Protein AF-A0A9E0E8T0-F1 (afdb_monomer_lite)

Sequence (124 aa):
MNHMIRPLFLSHGAPTLPFEDVAARDFLKGLPAALPRPRAILVVSAHWETRVPAVNAVERNRTIHDFAGFPEALYQLTYPAPGDPQIADRIVDLLAEAGLPSATDTARGLDHGAWVTLMLAWPG

Radius of gyration: 15.24 Å; chains: 1; bounding box: 34×33×39 Å

Foldseek 3Di:
DPPDDDDDDAFLDPLCLVVDPDPSLVVLLCVPVVDPDDPDDDDDFPPDDDPFAEFEQEQWAWEDAPDDDDDPVSVVDTQGDGDHNVVSVVVCVVCVVVVGDYHYDHHHHDYSRPRSSCCSNPVD

Structure (mmCIF, N/CA/C/O backbone):
data_AF-A0A9E0E8T0-F1
#
_entry.id   AF-A0A9E0E8T0-F1
#
loop_
_atom_site.group_PDB
_atom_site.id
_atom_site.type_symbol
_atom_site.label_atom_id
_atom_site.label_alt_id
_atom_site.label_comp_id
_atom_site.label_asym_id
_atom_site.label_entity_id
_atom_site.label_seq_id
_atom_site.pdbx_PDB_ins_code
_atom_site.Cartn_x
_atom_site.Cartn_y
_atom_site.Cartn_z
_atom_site.occupancy
_atom_site.B_iso_or_equiv
_atom_site.auth_seq_id
_atom_site.auth_comp_id
_atom_site.auth_asym_id
_atom_site.auth_atom_id
_atom_site.pdbx_PDB_model_num
ATOM 1 N N . MET A 1 1 ? -17.759 -20.794 -0.766 1.00 47.69 1 MET A N 1
ATOM 2 C CA . MET A 1 1 ? -16.709 -21.162 0.210 1.00 47.69 1 MET A CA 1
ATOM 3 C C . MET A 1 1 ? -15.815 -19.952 0.407 1.00 47.69 1 MET A C 1
ATOM 5 O O . MET A 1 1 ? -15.407 -19.366 -0.586 1.00 47.69 1 MET A O 1
ATOM 9 N N . ASN A 1 2 ? -15.574 -19.530 1.650 1.00 54.94 2 ASN A N 1
ATOM 10 C CA . ASN A 1 2 ? -14.640 -18.441 1.933 1.00 54.94 2 ASN A CA 1
ATOM 11 C C . ASN A 1 2 ? -13.222 -19.020 1.827 1.00 54.94 2 ASN A C 1
ATOM 13 O O . ASN A 1 2 ? -12.810 -19.792 2.691 1.00 54.94 2 ASN A O 1
ATOM 17 N N . HIS A 1 3 ? -12.513 -18.750 0.732 1.00 69.06 3 HIS A N 1
ATOM 18 C CA . HIS A 1 3 ? -11.129 -19.194 0.591 1.00 69.06 3 HIS A CA 1
ATOM 19 C C . HIS A 1 3 ? -10.253 -18.288 1.455 1.00 69.06 3 HIS A C 1
ATOM 21 O O . HIS A 1 3 ? -10.056 -17.119 1.134 1.00 69.06 3 HIS A O 1
ATOM 27 N N . MET A 1 4 ? -9.761 -18.816 2.576 1.00 72.06 4 MET A N 1
ATOM 28 C CA . MET A 1 4 ? -8.805 -18.101 3.414 1.00 72.06 4 MET A CA 1
ATOM 29 C C . MET A 1 4 ? -7.481 -17.981 2.653 1.00 72.06 4 MET A C 1
ATOM 31 O O . MET A 1 4 ? -6.766 -18.969 2.479 1.00 72.06 4 MET A O 1
ATOM 35 N N . ILE A 1 5 ? -7.160 -16.774 2.193 1.00 83.50 5 ILE A N 1
ATOM 36 C CA . ILE A 1 5 ? -5.830 -16.448 1.676 1.00 83.50 5 ILE A CA 1
ATOM 37 C C . ILE A 1 5 ? -4.924 -16.244 2.890 1.00 83.50 5 ILE A C 1
ATOM 39 O O . ILE A 1 5 ? -5.250 -15.463 3.785 1.00 83.50 5 ILE A O 1
ATOM 43 N N . ARG A 1 6 ? -3.807 -16.975 2.955 1.00 89.56 6 ARG A N 1
ATOM 44 C CA . ARG A 1 6 ? -2.814 -16.765 4.018 1.00 89.56 6 ARG A CA 1
ATOM 45 C C . ARG A 1 6 ? -2.178 -15.378 3.857 1.00 89.56 6 ARG A C 1
ATOM 47 O O . ARG A 1 6 ? -1.956 -14.972 2.716 1.00 89.56 6 ARG A O 1
ATOM 54 N N . PRO A 1 7 ? -1.841 -14.678 4.956 1.00 93.81 7 PRO A N 1
ATOM 55 C CA . PRO A 1 7 ? -1.074 -13.443 4.870 1.00 93.81 7 PRO A CA 1
ATOM 56 C C . PRO A 1 7 ? 0.218 -13.656 4.078 1.00 93.81 7 PRO A C 1
ATOM 58 O O . PRO A 1 7 ? 0.891 -14.678 4.240 1.00 93.81 7 PRO A O 1
ATOM 61 N N . LEU A 1 8 ? 0.548 -12.690 3.226 1.00 94.50 8 LEU A N 1
ATOM 62 C CA . LEU A 1 8 ? 1.773 -12.688 2.437 1.00 94.50 8 LEU A CA 1
ATOM 63 C C . LEU A 1 8 ? 2.729 -11.650 3.017 1.00 94.50 8 LEU A C 1
ATOM 65 O O . LEU A 1 8 ? 2.335 -10.515 3.270 1.00 94.50 8 LEU A O 1
ATOM 69 N N . PHE A 1 9 ? 3.988 -12.041 3.183 1.00 95.31 9 PHE A N 1
ATOM 70 C CA . PHE A 1 9 ? 5.077 -11.144 3.554 1.00 95.31 9 PHE A CA 1
ATOM 71 C C . PHE A 1 9 ? 5.941 -10.958 2.314 1.00 95.31 9 PHE A C 1
ATOM 73 O O . PHE A 1 9 ? 6.648 -11.876 1.901 1.00 95.31 9 PHE A O 1
ATOM 80 N N . LEU A 1 10 ? 5.807 -9.799 1.678 1.00 94.31 10 LEU A N 1
ATOM 81 C CA . LEU A 1 10 ? 6.422 -9.505 0.390 1.00 94.31 10 LEU A CA 1
ATOM 82 C C . LEU A 1 10 ? 7.460 -8.404 0.571 1.00 94.31 10 LEU A C 1
ATOM 84 O O . LEU A 1 10 ? 7.171 -7.371 1.171 1.00 94.31 10 LEU A O 1
ATOM 88 N N . SER A 1 11 ? 8.657 -8.612 0.024 1.00 93.69 11 SER A N 1
ATOM 89 C CA . SER A 1 11 ? 9.566 -7.490 -0.198 1.00 93.69 11 SER A CA 1
ATOM 90 C C . SER A 1 11 ? 8.990 -6.631 -1.317 1.00 93.69 11 SER A C 1
ATOM 92 O O . SER A 1 11 ? 8.664 -7.153 -2.383 1.00 93.69 11 SER A O 1
ATOM 94 N N . HIS A 1 12 ? 8.875 -5.327 -1.080 1.00 93.38 12 HIS A N 1
ATOM 95 C CA . HIS A 1 12 ? 8.419 -4.383 -2.099 1.00 93.38 12 HIS A CA 1
ATOM 96 C C . HIS A 1 12 ? 9.531 -3.990 -3.088 1.00 93.38 12 HIS A C 1
ATOM 98 O O . HIS A 1 12 ? 9.258 -3.341 -4.093 1.00 93.38 12 HIS A O 1
ATOM 104 N N . GLY A 1 13 ? 10.781 -4.393 -2.814 1.00 93.06 13 GLY A N 1
ATOM 105 C CA . GLY A 1 13 ? 11.938 -4.114 -3.662 1.00 93.06 13 GLY A CA 1
ATOM 106 C C . GLY A 1 13 ? 12.274 -2.627 -3.789 1.00 93.06 13 GLY A C 1
ATOM 107 O O . GLY A 1 13 ? 11.726 -1.772 -3.092 1.00 93.06 13 GLY A O 1
ATOM 108 N N . ALA A 1 14 ? 13.208 -2.319 -4.687 1.00 95.19 14 ALA A N 1
ATOM 109 C CA . ALA A 1 14 ? 13.464 -0.940 -5.073 1.00 95.19 14 ALA A CA 1
ATOM 110 C C . ALA A 1 14 ? 12.278 -0.388 -5.887 1.00 95.19 14 ALA A C 1
ATOM 112 O O . ALA A 1 14 ? 11.614 -1.152 -6.594 1.00 95.19 14 ALA A O 1
ATOM 113 N N . PRO A 1 15 ? 12.052 0.937 -5.883 1.00 96.12 15 PRO A N 1
ATOM 114 C CA . PRO A 1 15 ? 11.045 1.568 -6.734 1.00 96.12 15 PRO A CA 1
ATOM 115 C C . PRO A 1 15 ? 11.158 1.213 -8.230 1.00 96.12 15 PRO A C 1
ATOM 117 O O . PRO A 1 15 ? 10.172 1.264 -8.957 1.00 96.12 15 PRO A O 1
ATOM 120 N N . THR A 1 16 ? 12.349 0.822 -8.694 1.00 96.75 16 THR A N 1
ATOM 121 C CA . THR A 1 16 ? 12.649 0.421 -10.076 1.00 96.75 16 THR A CA 1
ATOM 122 C C . THR A 1 16 ? 12.146 -0.964 -10.469 1.00 96.75 16 THR A C 1
ATOM 124 O O . THR A 1 16 ? 12.132 -1.260 -11.664 1.00 96.75 16 THR A O 1
ATOM 127 N N . LEU A 1 17 ? 11.669 -1.782 -9.523 1.00 97.00 17 LEU A N 1
ATOM 128 C CA . LEU A 1 17 ? 11.230 -3.159 -9.770 1.00 97.00 17 LEU A CA 1
ATOM 129 C C . LEU A 1 17 ? 10.280 -3.331 -10.977 1.00 97.00 17 LEU A C 1
ATOM 131 O O . LEU A 1 17 ? 10.421 -4.331 -11.682 1.00 97.00 17 LEU A O 1
ATOM 135 N N . PRO A 1 18 ? 9.356 -2.400 -11.307 1.00 95.62 18 PRO A N 1
ATOM 136 C CA . PRO A 1 18 ? 8.526 -2.514 -12.510 1.00 95.62 18 PRO A CA 1
ATOM 137 C C . PRO A 1 18 ? 9.298 -2.609 -13.836 1.00 95.62 18 PRO A C 1
ATOM 139 O O . PRO A 1 18 ? 8.787 -3.205 -14.794 1.00 95.62 18 PRO A O 1
ATOM 142 N N . PHE A 1 19 ? 10.509 -2.051 -13.883 1.00 95.31 19 PHE A N 1
ATOM 143 C CA . PHE A 1 19 ? 11.373 -1.967 -15.063 1.00 95.31 19 PHE A CA 1
ATOM 144 C C . PHE A 1 19 ? 12.480 -3.025 -15.098 1.00 95.31 19 PHE A C 1
ATOM 146 O O . PHE A 1 19 ? 13.175 -3.143 -16.103 1.00 95.31 19 PHE A O 1
ATOM 153 N N . GLU A 1 20 ? 12.663 -3.778 -14.017 1.00 95.88 20 GLU A N 1
ATOM 154 C CA . GLU A 1 20 ? 13.748 -4.749 -13.896 1.00 95.88 20 GLU A CA 1
ATOM 155 C C . GLU A 1 20 ? 13.359 -6.114 -14.474 1.00 95.88 20 GLU A C 1
ATOM 157 O O . GLU A 1 20 ? 12.215 -6.546 -14.362 1.00 95.88 20 GLU A O 1
ATOM 162 N N . ASP A 1 21 ? 14.313 -6.828 -15.067 1.00 96.50 21 ASP A N 1
ATOM 163 C CA . ASP A 1 21 ? 14.118 -8.210 -15.518 1.00 96.50 21 ASP A CA 1
ATOM 164 C C . ASP A 1 21 ? 14.686 -9.181 -14.475 1.00 96.50 21 ASP A C 1
ATOM 166 O O . ASP A 1 21 ? 15.825 -9.641 -14.565 1.00 96.50 21 ASP A O 1
ATOM 170 N N . VAL A 1 22 ? 13.923 -9.388 -13.397 1.00 97.38 22 VAL A N 1
ATOM 171 C CA . VAL A 1 22 ? 14.341 -10.171 -12.224 1.00 97.38 22 VAL A CA 1
ATOM 172 C C . VAL A 1 22 ? 13.219 -11.070 -11.710 1.00 97.38 22 VAL A C 1
ATOM 174 O O . VAL A 1 22 ? 12.039 -10.720 -11.760 1.00 97.38 22 VAL A O 1
ATOM 177 N N . ALA A 1 23 ? 13.595 -12.197 -11.100 1.00 97.38 23 ALA A N 1
ATOM 178 C CA . ALA A 1 23 ? 12.654 -13.205 -10.600 1.00 97.38 23 ALA A CA 1
ATOM 179 C C . ALA A 1 23 ? 11.618 -12.655 -9.601 1.00 97.38 23 ALA A C 1
ATOM 181 O O . ALA A 1 23 ? 10.492 -13.143 -9.548 1.00 97.38 23 ALA A O 1
ATOM 182 N N . ALA A 1 24 ? 11.970 -11.624 -8.825 1.00 97.06 24 ALA A N 1
ATOM 183 C CA . ALA A 1 24 ? 11.038 -10.974 -7.904 1.00 97.06 24 ALA A CA 1
ATOM 184 C C . ALA A 1 24 ? 9.859 -10.312 -8.639 1.00 97.06 24 ALA A C 1
ATOM 186 O O . ALA A 1 24 ? 8.717 -10.409 -8.191 1.00 97.06 24 ALA A O 1
ATOM 187 N N . ARG A 1 25 ? 10.112 -9.687 -9.796 1.00 97.44 25 ARG A N 1
ATOM 188 C CA . ARG A 1 25 ? 9.068 -9.071 -10.620 1.00 97.44 25 ARG A CA 1
ATOM 189 C C . ARG A 1 25 ? 8.139 -10.130 -11.204 1.00 97.44 25 ARG A C 1
ATOM 191 O O . ARG A 1 25 ? 6.921 -9.970 -11.146 1.00 97.44 25 ARG A O 1
ATOM 198 N N . ASP A 1 26 ? 8.703 -11.215 -11.726 1.00 97.62 26 ASP A N 1
ATOM 199 C CA . ASP A 1 26 ? 7.920 -12.319 -12.289 1.00 97.62 26 ASP A CA 1
ATOM 200 C C . ASP A 1 26 ? 7.081 -13.027 -11.226 1.00 97.62 26 ASP A C 1
ATOM 202 O O . ASP A 1 26 ? 5.912 -13.334 -11.464 1.00 97.62 26 ASP A O 1
ATOM 206 N N . PHE A 1 27 ? 7.637 -13.209 -10.027 1.00 97.12 27 PHE A N 1
ATOM 207 C CA . PHE A 1 27 ? 6.906 -13.739 -8.883 1.00 97.12 27 PHE A CA 1
ATOM 208 C C . PHE A 1 27 ? 5.664 -12.894 -8.564 1.00 97.12 27 PHE A C 1
ATOM 210 O O . PHE A 1 27 ? 4.565 -13.441 -8.471 1.00 97.12 27 PHE A O 1
ATOM 217 N N . LEU A 1 28 ? 5.810 -11.566 -8.451 1.00 97.19 28 LEU A N 1
ATOM 218 C CA . LEU A 1 28 ? 4.686 -10.668 -8.160 1.00 97.19 28 LEU A CA 1
ATOM 219 C C . LEU A 1 28 ? 3.623 -10.704 -9.263 1.00 97.19 28 LEU A C 1
ATOM 221 O O . LEU A 1 28 ? 2.435 -10.822 -8.963 1.00 97.19 28 LEU A O 1
ATOM 225 N N . LYS A 1 29 ? 4.042 -10.693 -10.534 1.00 97.38 29 LYS A N 1
ATOM 226 C CA . LYS A 1 29 ? 3.137 -10.814 -11.690 1.00 97.38 29 LYS A CA 1
ATOM 227 C C . LYS A 1 29 ? 2.397 -12.154 -11.740 1.00 97.38 29 LYS A C 1
ATOM 229 O O . LYS A 1 29 ? 1.313 -12.229 -12.311 1.00 97.38 29 LYS A O 1
ATOM 234 N N . GLY A 1 30 ? 2.963 -13.210 -11.157 1.00 97.12 30 GLY A N 1
ATOM 235 C CA . GLY A 1 30 ? 2.349 -14.537 -11.080 1.00 97.12 30 GLY A CA 1
ATOM 236 C C . GLY A 1 30 ? 1.286 -14.688 -9.986 1.00 97.12 30 GLY A C 1
ATOM 237 O O . GLY A 1 30 ? 0.484 -15.623 -10.044 1.00 97.12 30 GLY A O 1
ATOM 238 N N . LEU A 1 31 ? 1.230 -13.778 -9.004 1.00 95.62 31 LEU A N 1
ATOM 239 C CA . LEU A 1 31 ? 0.321 -13.888 -7.855 1.00 95.62 31 LEU A CA 1
ATOM 240 C C . LEU A 1 31 ? -1.168 -14.034 -8.224 1.00 95.62 31 LEU A C 1
ATOM 242 O O . LEU A 1 31 ? -1.824 -14.880 -7.613 1.00 95.62 31 LEU A O 1
ATOM 246 N N . PRO A 1 32 ? -1.733 -13.313 -9.213 1.00 95.00 32 PRO A N 1
ATOM 247 C CA . PRO A 1 32 ? -3.145 -13.471 -9.576 1.00 95.00 32 PRO A CA 1
ATOM 248 C C . PRO A 1 32 ? -3.507 -14.858 -10.095 1.00 95.00 32 PRO A C 1
ATOM 250 O O . PRO A 1 32 ? -4.651 -15.273 -9.954 1.00 95.00 32 PRO A O 1
ATOM 253 N N . ALA A 1 33 ? -2.555 -15.560 -10.716 1.00 95.44 33 ALA A N 1
ATOM 254 C CA . ALA A 1 33 ? -2.762 -16.924 -11.188 1.00 95.44 33 ALA A CA 1
ATOM 255 C C . ALA A 1 33 ? -2.626 -17.947 -10.049 1.00 95.44 33 ALA A C 1
ATOM 257 O O . ALA A 1 33 ? -3.244 -19.008 -10.092 1.00 95.44 33 ALA A O 1
ATOM 258 N N . ALA A 1 34 ? -1.829 -17.628 -9.026 1.00 94.00 34 ALA A N 1
ATOM 259 C CA . ALA A 1 34 ? -1.575 -18.498 -7.881 1.00 94.00 34 ALA A CA 1
ATOM 260 C C . ALA A 1 34 ? -2.605 -18.352 -6.746 1.00 94.00 34 ALA A C 1
ATOM 262 O O . ALA A 1 34 ? -2.678 -19.217 -5.871 1.00 94.00 34 ALA A O 1
ATOM 263 N N . LEU A 1 35 ? -3.384 -17.266 -6.727 1.00 92.81 35 LEU A N 1
ATOM 264 C CA . LEU A 1 35 ? -4.298 -16.926 -5.637 1.00 92.81 35 LEU A CA 1
ATOM 265 C C . LEU A 1 35 ? -5.737 -16.758 -6.135 1.00 92.81 35 LEU A C 1
ATOM 267 O O . LEU A 1 35 ? -5.957 -16.215 -7.218 1.00 92.81 35 LEU A O 1
ATOM 271 N N . PRO A 1 36 ? -6.749 -17.145 -5.336 1.00 92.19 36 PRO A N 1
ATOM 272 C CA . PRO A 1 36 ? -8.119 -16.757 -5.635 1.00 92.19 36 PRO A CA 1
ATOM 273 C C . PRO A 1 36 ? -8.228 -15.228 -5.614 1.00 92.19 36 PRO A C 1
ATOM 275 O O . PRO A 1 36 ? -7.599 -14.568 -4.784 1.00 92.19 36 PRO A O 1
ATOM 278 N N . ARG A 1 37 ? -9.045 -14.659 -6.509 1.00 90.00 37 ARG A N 1
ATOM 279 C CA . ARG A 1 37 ? -9.207 -13.203 -6.602 1.00 90.00 37 ARG A CA 1
ATOM 280 C C . ARG A 1 37 ? -9.740 -12.650 -5.270 1.00 90.00 37 ARG A C 1
ATOM 282 O O . ARG A 1 37 ? -10.865 -12.994 -4.894 1.00 90.00 37 ARG A O 1
ATOM 289 N N . PRO A 1 38 ? -8.976 -11.801 -4.560 1.00 91.56 38 PRO A N 1
ATOM 290 C CA . PRO A 1 38 ? -9.433 -11.238 -3.303 1.00 91.56 38 PRO A CA 1
ATOM 291 C C . PRO A 1 38 ? -10.546 -10.220 -3.551 1.00 91.56 38 PRO A C 1
ATOM 293 O O . PRO A 1 38 ? -10.560 -9.516 -4.562 1.00 91.56 38 PRO A O 1
ATOM 296 N N . ARG A 1 39 ? -11.476 -10.123 -2.599 1.00 91.19 39 ARG A N 1
ATOM 297 C CA . ARG A 1 39 ? -12.513 -9.082 -2.608 1.00 91.19 39 ARG A CA 1
ATOM 298 C C . ARG A 1 39 ? -11.970 -7.718 -2.168 1.00 91.19 39 ARG A C 1
ATOM 300 O O . ARG A 1 39 ? -12.517 -6.700 -2.566 1.00 91.19 39 ARG A O 1
ATOM 307 N N . ALA A 1 40 ? -10.924 -7.727 -1.346 1.00 93.38 40 ALA A N 1
ATOM 308 C CA . ALA A 1 40 ? -10.178 -6.567 -0.880 1.00 93.38 40 ALA A CA 1
ATOM 309 C C . ALA A 1 40 ? -8.761 -7.002 -0.493 1.00 93.38 40 ALA A C 1
ATOM 311 O O . ALA A 1 40 ? -8.550 -8.162 -0.129 1.00 93.38 40 ALA A O 1
ATOM 312 N N . ILE A 1 41 ? -7.805 -6.078 -0.561 1.00 95.69 41 ILE A N 1
ATOM 313 C CA . ILE A 1 41 ? -6.417 -6.305 -0.153 1.00 95.69 41 ILE A CA 1
ATOM 314 C C . ILE A 1 41 ? -6.079 -5.277 0.923 1.00 95.69 41 ILE A C 1
ATOM 316 O O . ILE A 1 41 ? -6.131 -4.078 0.668 1.00 95.69 41 ILE A O 1
ATOM 320 N N . LEU A 1 42 ? -5.729 -5.755 2.117 1.00 96.38 42 LEU A N 1
ATOM 321 C CA . LEU A 1 42 ? -5.168 -4.930 3.182 1.00 96.38 42 LEU A CA 1
ATOM 322 C C . LEU A 1 42 ? -3.643 -4.989 3.092 1.00 96.38 42 LEU A C 1
ATOM 324 O O . LEU A 1 42 ? -3.065 -6.073 3.166 1.00 96.38 42 LEU A O 1
ATOM 328 N N . VAL A 1 43 ? -3.002 -3.830 2.944 1.00 97.31 43 VAL A N 1
ATOM 329 C CA . VAL A 1 43 ? -1.541 -3.701 2.927 1.00 97.31 43 VAL A CA 1
ATOM 330 C C . VAL A 1 43 ? -1.085 -2.980 4.189 1.00 97.31 43 VAL A C 1
ATOM 332 O O . VAL A 1 43 ? -1.594 -1.909 4.509 1.00 97.31 43 VAL A O 1
ATOM 335 N N . VAL A 1 44 ? -0.099 -3.552 4.878 1.00 97.00 44 VAL A N 1
ATOM 336 C CA . VAL A 1 44 ? 0.648 -2.883 5.948 1.00 97.00 44 VAL A CA 1
ATOM 337 C C . VAL A 1 44 ? 1.978 -2.439 5.345 1.00 97.00 44 VAL A C 1
ATOM 339 O O . VAL A 1 44 ? 2.786 -3.288 4.972 1.00 97.00 44 VAL A O 1
ATOM 342 N N . SER A 1 45 ? 2.178 -1.130 5.179 1.00 96.44 45 SER A N 1
ATOM 343 C CA . SER A 1 45 ? 3.387 -0.595 4.540 1.00 96.44 45 SER A CA 1
ATOM 344 C C . SER A 1 45 ? 4.488 -0.303 5.556 1.00 96.44 45 SER A C 1
ATOM 346 O O . SER A 1 45 ? 4.231 0.281 6.606 1.00 96.44 45 SER A O 1
ATOM 348 N N . ALA A 1 46 ? 5.728 -0.646 5.201 1.00 95.12 46 ALA A N 1
ATOM 349 C CA . ALA A 1 46 ? 6.921 -0.273 5.960 1.00 95.12 46 ALA A CA 1
ATOM 350 C C . ALA A 1 46 ? 7.268 1.227 5.851 1.00 95.12 46 ALA A C 1
ATOM 352 O O . ALA A 1 46 ? 8.066 1.716 6.641 1.00 95.12 46 ALA A O 1
ATOM 353 N N . HIS A 1 47 ? 6.673 1.956 4.898 1.00 96.94 47 HIS A N 1
ATOM 354 C CA . HIS A 1 47 ? 6.928 3.388 4.656 1.00 96.94 47 HIS A CA 1
ATOM 355 C C . HIS A 1 47 ? 5.925 4.306 5.355 1.00 96.94 47 HIS A C 1
ATOM 357 O O . HIS A 1 47 ? 5.975 5.527 5.195 1.00 96.94 47 HIS A O 1
ATOM 363 N N . TRP A 1 48 ? 4.979 3.741 6.109 1.00 96.56 48 TRP A N 1
ATOM 364 C CA . TRP A 1 48 ? 3.966 4.520 6.809 1.00 96.56 4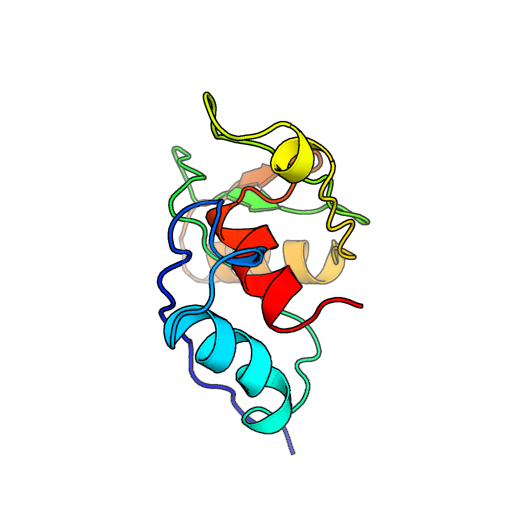8 TRP A CA 1
ATOM 365 C C . T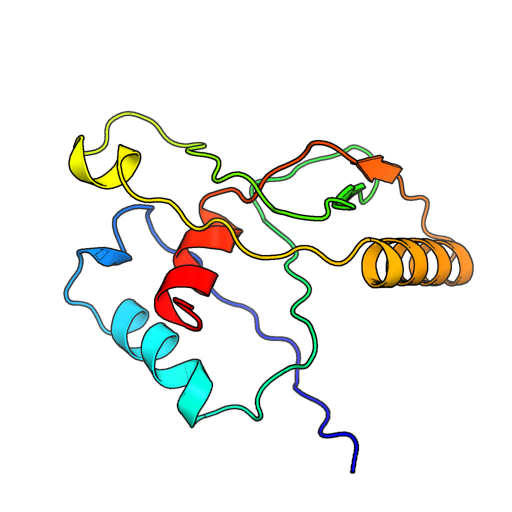RP A 1 48 ? 4.074 4.343 8.319 1.00 96.56 48 TRP A C 1
ATOM 367 O O . TRP A 1 48 ? 3.393 3.526 8.934 1.00 96.56 48 TRP A O 1
ATOM 377 N N . GLU A 1 49 ? 4.954 5.145 8.913 1.00 95.56 49 GLU A N 1
ATOM 378 C CA . GLU A 1 49 ? 5.171 5.173 10.355 1.00 95.56 49 GLU A CA 1
ATOM 379 C C . GLU A 1 49 ? 4.258 6.199 11.034 1.00 95.56 49 GLU A C 1
ATOM 381 O O . GLU A 1 49 ? 4.244 7.388 10.706 1.00 95.56 49 GLU A O 1
ATOM 386 N N . THR A 1 50 ? 3.497 5.734 12.019 1.00 96.69 50 THR A N 1
ATOM 387 C CA . THR A 1 50 ? 2.556 6.536 12.805 1.00 96.69 50 THR A CA 1
ATOM 388 C C . THR A 1 50 ? 2.644 6.148 14.281 1.00 96.69 50 THR A C 1
ATOM 390 O O . THR A 1 50 ? 3.124 5.074 14.633 1.00 96.69 50 THR A O 1
ATOM 393 N N . ARG A 1 51 ? 2.186 7.025 15.188 1.00 97.00 51 ARG A N 1
ATOM 394 C CA . ARG A 1 51 ? 2.230 6.748 16.643 1.00 97.00 51 ARG A CA 1
ATOM 395 C C . ARG A 1 51 ? 1.330 5.583 17.067 1.00 97.00 51 ARG A C 1
ATOM 397 O O . ARG A 1 51 ? 1.626 4.902 18.040 1.00 97.00 51 ARG A O 1
ATOM 404 N N . VAL A 1 52 ? 0.222 5.409 16.357 1.00 97.31 52 VAL A N 1
ATOM 405 C CA . VAL A 1 52 ? -0.727 4.295 16.472 1.00 97.31 52 VAL A CA 1
ATOM 406 C C . VAL A 1 52 ? -1.050 3.816 15.059 1.00 97.31 52 VAL A C 1
ATOM 408 O O . VAL A 1 52 ? -0.953 4.645 14.148 1.00 97.31 52 VAL A O 1
ATOM 411 N N . PRO A 1 53 ? -1.442 2.547 14.838 1.00 96.69 53 PRO A N 1
ATOM 412 C CA . PRO A 1 53 ? -1.894 2.090 13.527 1.00 96.69 53 PRO A CA 1
ATOM 413 C C . PRO A 1 53 ? -2.894 3.066 12.899 1.00 96.69 53 PRO A C 1
ATOM 415 O O . PRO A 1 53 ? -3.927 3.375 13.494 1.00 96.69 53 PRO A O 1
ATOM 418 N N . ALA A 1 54 ? -2.566 3.582 11.717 1.00 97.94 54 ALA A N 1
ATOM 419 C CA . ALA A 1 54 ? -3.452 4.440 10.947 1.00 97.94 54 ALA A CA 1
ATOM 420 C C . ALA A 1 54 ? -4.064 3.633 9.798 1.00 97.94 54 ALA A C 1
ATOM 422 O O . ALA A 1 54 ? -3.362 2.911 9.091 1.00 97.94 54 ALA A O 1
ATOM 423 N N . VAL A 1 55 ? -5.378 3.737 9.624 1.00 98.19 55 VAL A N 1
ATOM 424 C CA . VAL A 1 55 ? -6.121 3.056 8.564 1.00 98.19 55 VAL A CA 1
ATOM 42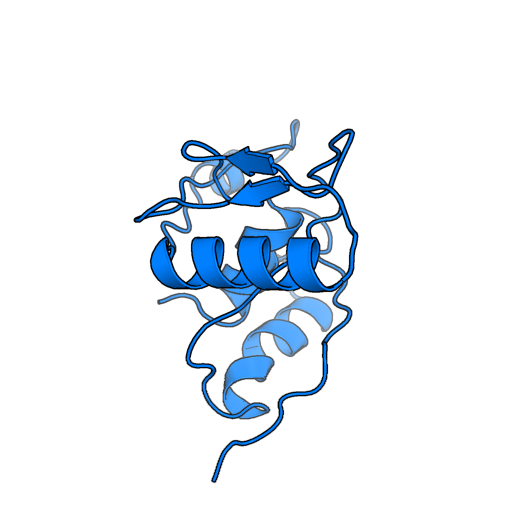5 C C . VAL A 1 55 ? -6.459 4.073 7.484 1.00 98.19 55 VAL A C 1
ATOM 427 O O . VAL A 1 55 ? -7.070 5.102 7.765 1.00 98.19 55 VAL A O 1
ATOM 430 N N . ASN A 1 56 ? -6.055 3.791 6.246 1.00 97.75 56 ASN A N 1
ATOM 431 C CA . ASN A 1 56 ? -6.377 4.639 5.104 1.00 97.75 56 ASN A CA 1
ATOM 432 C C . ASN A 1 56 ? -7.834 4.414 4.660 1.00 97.75 56 ASN A C 1
ATOM 434 O O . ASN A 1 56 ? -8.190 3.301 4.270 1.00 97.75 56 ASN A O 1
ATOM 438 N N . ALA A 1 57 ? -8.656 5.461 4.694 1.00 97.75 57 ALA A N 1
ATOM 439 C CA . ALA A 1 57 ? -10.090 5.444 4.406 1.00 97.75 57 ALA A CA 1
ATOM 440 C C . ALA A 1 57 ? -10.437 6.432 3.280 1.00 97.75 57 ALA A C 1
ATOM 442 O O . ALA A 1 57 ? -11.120 7.437 3.480 1.00 97.75 57 ALA A O 1
ATOM 443 N N . VAL A 1 58 ? -9.941 6.149 2.076 1.00 97.44 58 VAL A N 1
ATOM 444 C CA . VAL A 1 58 ? -10.207 6.928 0.857 1.00 97.44 58 VAL A CA 1
ATOM 445 C C . VAL A 1 58 ? -11.047 6.121 -0.129 1.00 97.44 58 VAL A C 1
ATOM 447 O O . VAL A 1 58 ? -10.952 4.900 -0.176 1.00 97.44 58 VAL A O 1
ATOM 450 N N . GLU A 1 59 ? -11.837 6.785 -0.972 1.00 97.06 59 GLU A N 1
ATOM 451 C CA . GLU A 1 59 ? -12.543 6.114 -2.080 1.00 97.06 59 GLU A CA 1
ATOM 452 C C . GLU A 1 59 ? -11.598 5.746 -3.232 1.00 97.06 59 GLU A C 1
ATOM 454 O O . GLU A 1 59 ? -11.778 4.749 -3.933 1.00 97.06 59 GLU A O 1
ATOM 459 N N . ARG A 1 60 ? -10.560 6.559 -3.441 1.00 96.88 60 ARG A N 1
ATOM 460 C CA . ARG A 1 60 ? -9.544 6.345 -4.469 1.00 96.88 60 ARG A CA 1
ATOM 461 C C . ARG A 1 60 ? -8.186 6.772 -3.946 1.00 96.88 60 ARG A C 1
ATOM 463 O O . ARG A 1 60 ? -8.003 7.909 -3.516 1.00 96.88 60 ARG A O 1
ATOM 470 N N . ASN A 1 61 ? -7.227 5.865 -4.039 1.00 97.19 61 ASN A N 1
ATOM 471 C CA . ASN A 1 61 ? -5.863 6.124 -3.626 1.00 97.19 61 ASN A CA 1
ATOM 472 C C . ASN A 1 61 ? -5.154 7.038 -4.627 1.00 97.19 61 ASN A C 1
ATOM 474 O O . ASN A 1 61 ? -5.242 6.849 -5.841 1.00 97.19 61 ASN A O 1
ATOM 478 N N . ARG A 1 62 ? -4.395 8.002 -4.104 1.00 97.19 62 ARG A N 1
ATOM 479 C CA . ARG A 1 62 ? -3.351 8.696 -4.868 1.00 97.19 62 ARG A CA 1
ATOM 480 C C . ARG A 1 62 ? -2.070 7.867 -4.844 1.00 97.19 62 ARG A C 1
ATOM 482 O O . ARG A 1 62 ? -1.811 7.172 -3.865 1.00 97.19 62 ARG A O 1
ATOM 489 N N . THR A 1 63 ? -1.248 7.974 -5.879 1.00 97.88 63 THR A N 1
ATOM 490 C CA . THR A 1 63 ? 0.108 7.409 -5.877 1.00 97.88 63 THR A CA 1
ATOM 491 C C . THR A 1 63 ? 1.061 8.384 -5.205 1.00 97.88 63 THR A C 1
ATOM 493 O O . THR A 1 63 ? 1.085 9.565 -5.547 1.00 97.88 63 THR A O 1
ATOM 496 N N . ILE A 1 64 ? 1.826 7.892 -4.238 1.00 97.69 64 ILE A N 1
ATOM 497 C CA . ILE A 1 64 ? 2.863 8.641 -3.541 1.00 97.69 64 ILE A CA 1
ATOM 498 C C . ILE A 1 64 ? 4.214 8.125 -4.025 1.00 97.69 64 ILE A C 1
ATOM 500 O O . ILE A 1 64 ? 4.515 6.934 -3.942 1.00 97.69 64 ILE A O 1
ATOM 504 N N . HIS A 1 65 ? 5.016 9.054 -4.536 1.00 97.75 65 HIS A N 1
ATOM 505 C CA . HIS A 1 65 ? 6.417 8.845 -4.873 1.00 97.75 65 HIS A CA 1
ATOM 506 C C . HIS A 1 65 ? 7.261 9.264 -3.667 1.00 97.75 65 HIS A C 1
ATOM 508 O O . HIS A 1 65 ? 7.747 10.388 -3.586 1.00 97.75 65 HIS A O 1
ATOM 514 N N . ASP A 1 66 ? 7.378 8.372 -2.691 1.00 96.88 66 ASP A N 1
ATOM 515 C CA . ASP A 1 66 ? 8.109 8.546 -1.429 1.00 96.88 66 ASP A CA 1
ATOM 516 C C . ASP A 1 66 ? 9.627 8.313 -1.573 1.00 96.88 66 ASP A C 1
ATOM 518 O O . ASP A 1 66 ? 10.326 8.014 -0.610 1.00 96.88 66 ASP A O 1
ATOM 522 N N . PHE A 1 67 ? 10.151 8.471 -2.789 1.00 96.31 67 PHE A N 1
ATOM 523 C CA . PHE A 1 67 ? 11.547 8.250 -3.149 1.00 96.31 67 PHE A CA 1
ATOM 524 C C . PHE A 1 67 ? 12.079 9.369 -4.056 1.00 96.31 67 PHE A C 1
ATOM 526 O O . PHE A 1 67 ? 11.341 10.027 -4.793 1.00 96.31 67 PHE A O 1
ATOM 533 N N . ALA A 1 68 ? 13.396 9.565 -4.041 1.00 96.62 68 ALA A N 1
ATOM 534 C CA . ALA A 1 68 ? 14.096 10.606 -4.793 1.00 96.62 68 ALA A CA 1
ATOM 535 C C . ALA A 1 68 ? 15.297 10.031 -5.565 1.00 96.62 68 ALA A C 1
ATOM 537 O O . ALA A 1 68 ? 15.852 9.009 -5.170 1.00 96.62 68 ALA A O 1
ATOM 538 N N . GLY A 1 69 ? 15.722 10.711 -6.637 1.00 96.50 69 GLY A N 1
ATOM 539 C CA . GLY A 1 69 ? 16.961 10.387 -7.363 1.00 96.50 69 GLY A CA 1
ATOM 540 C C . GLY A 1 69 ? 16.849 9.269 -8.405 1.00 96.50 69 GLY A C 1
ATOM 541 O O . GLY A 1 69 ? 17.872 8.775 -8.874 1.00 96.50 69 GLY A O 1
ATOM 542 N N . PHE A 1 70 ? 15.630 8.876 -8.778 1.00 95.62 70 PHE A N 1
ATOM 543 C CA . PHE A 1 70 ? 15.370 7.846 -9.787 1.00 95.62 70 PHE A CA 1
ATOM 544 C C . PHE A 1 70 ? 15.055 8.447 -11.173 1.00 95.62 70 PHE A C 1
ATOM 546 O O . PHE A 1 70 ? 14.839 9.654 -11.283 1.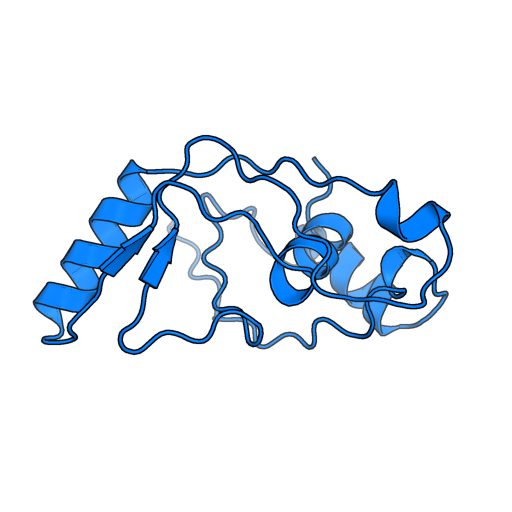00 95.62 70 PHE A O 1
ATOM 553 N N . PRO A 1 71 ? 15.032 7.639 -12.253 1.00 94.88 71 PRO A N 1
ATOM 554 C CA . PRO A 1 71 ? 14.677 8.123 -13.587 1.00 94.88 71 PRO A CA 1
ATOM 555 C C . PRO A 1 71 ? 13.260 8.709 -13.664 1.00 94.88 71 PRO A C 1
ATOM 557 O O . PRO A 1 71 ? 12.331 8.171 -13.066 1.00 94.88 71 PRO A O 1
ATOM 560 N N . GLU A 1 72 ? 13.078 9.744 -14.491 1.00 96.12 72 GLU A N 1
ATOM 561 C CA . GLU A 1 72 ? 11.797 10.448 -14.693 1.00 96.12 72 GLU A CA 1
ATOM 562 C C . GLU A 1 72 ? 10.626 9.504 -14.998 1.00 96.12 72 GLU A C 1
ATOM 564 O O . GLU A 1 72 ? 9.534 9.671 -14.466 1.00 96.12 72 GLU A O 1
ATOM 569 N N . ALA A 1 73 ? 10.865 8.461 -15.801 1.00 95.94 73 ALA A N 1
ATOM 570 C CA . ALA A 1 73 ? 9.847 7.477 -16.169 1.00 95.94 73 ALA A CA 1
ATOM 571 C C . ALA A 1 73 ? 9.156 6.831 -14.955 1.00 95.94 73 ALA A C 1
ATOM 573 O O . ALA A 1 73 ? 7.995 6.439 -15.050 1.00 95.94 73 ALA A O 1
ATOM 574 N N . LEU A 1 74 ? 9.845 6.739 -13.815 1.00 96.19 74 LEU A N 1
ATOM 575 C CA . LEU A 1 74 ? 9.281 6.198 -12.588 1.00 96.19 74 LEU A CA 1
ATOM 576 C C . LEU A 1 74 ? 8.258 7.149 -11.946 1.00 96.19 74 LEU A C 1
ATOM 578 O O . LEU A 1 74 ? 7.231 6.682 -11.470 1.00 96.19 74 LEU A O 1
ATOM 582 N N . TYR A 1 75 ? 8.496 8.462 -11.983 1.00 97.06 75 TYR A N 1
ATOM 583 C CA . TYR A 1 75 ? 7.578 9.480 -11.446 1.00 97.06 75 TYR A CA 1
ATOM 584 C C . TYR A 1 75 ? 6.312 9.663 -12.294 1.00 97.06 75 TYR A C 1
ATOM 586 O O . TYR A 1 75 ? 5.337 10.262 -11.842 1.00 97.06 75 TYR A O 1
ATOM 594 N N . GLN A 1 76 ? 6.328 9.141 -13.523 1.00 96.62 76 GLN A N 1
ATOM 595 C CA . GLN A 1 76 ? 5.179 9.112 -14.427 1.00 96.62 76 GLN A CA 1
ATOM 596 C C . GLN A 1 76 ? 4.268 7.898 -14.188 1.00 96.62 76 GLN A C 1
ATOM 598 O O . GLN A 1 76 ? 3.147 7.857 -14.702 1.00 96.62 76 GLN A O 1
ATOM 603 N N . LEU A 1 77 ? 4.721 6.901 -13.418 1.00 96.50 77 LEU A N 1
ATOM 604 C CA . LEU A 1 77 ? 3.880 5.770 -13.056 1.00 96.50 77 LEU A CA 1
ATOM 605 C C . LEU A 1 77 ? 2.804 6.206 -12.061 1.00 96.50 77 LEU A C 1
ATOM 607 O O . LEU A 1 77 ? 3.057 6.888 -11.074 1.00 96.50 77 LEU A O 1
ATOM 611 N N . THR A 1 78 ? 1.572 5.776 -12.314 1.00 96.75 78 THR A N 1
ATOM 612 C CA . THR A 1 78 ? 0.456 5.983 -11.394 1.00 96.75 78 THR A CA 1
ATOM 613 C C . THR A 1 78 ? -0.315 4.686 -11.221 1.00 96.75 78 THR A C 1
ATOM 615 O O . THR A 1 78 ? -0.424 3.867 -12.131 1.00 96.75 78 THR A O 1
ATOM 618 N N . TYR A 1 79 ? -0.848 4.501 -10.023 1.00 97.19 79 TYR A N 1
ATOM 619 C CA . TYR A 1 79 ? -1.670 3.368 -9.632 1.00 97.19 79 TYR A CA 1
ATOM 620 C C . TYR A 1 79 ? -2.851 3.884 -8.798 1.00 97.19 79 TYR A C 1
ATOM 622 O O . TYR A 1 79 ? -2.788 3.901 -7.563 1.00 97.19 79 TYR A O 1
ATOM 630 N N . PRO A 1 80 ? -3.918 4.379 -9.454 1.00 95.50 80 PRO A N 1
ATOM 631 C CA . PRO A 1 80 ? -5.062 5.004 -8.795 1.00 95.50 80 PRO A CA 1
ATOM 632 C C . PRO A 1 80 ? -6.046 3.950 -8.265 1.00 95.50 80 PRO A C 1
ATOM 634 O O . PRO A 1 80 ? -7.224 3.939 -8.645 1.00 95.50 80 PRO A O 1
ATOM 637 N N . ALA A 1 81 ? -5.551 3.042 -7.421 1.00 95.94 81 ALA A N 1
ATOM 638 C CA . ALA A 1 81 ? -6.317 1.916 -6.903 1.00 95.94 81 ALA A CA 1
ATOM 639 C C . ALA A 1 81 ? -7.579 2.377 -6.160 1.00 95.94 81 ALA A C 1
ATOM 641 O O . ALA A 1 81 ? -7.510 3.339 -5.383 1.00 95.94 81 ALA A O 1
ATOM 642 N N . PRO A 1 82 ? -8.722 1.691 -6.343 1.00 96.06 82 PRO A N 1
ATOM 643 C CA . PRO A 1 82 ? -9.897 1.952 -5.524 1.00 96.06 82 PRO A CA 1
ATOM 644 C C . PRO A 1 82 ? -9.556 1.694 -4.053 1.00 96.06 82 PRO A C 1
ATOM 646 O O . PRO A 1 82 ? -8.845 0.741 -3.732 1.00 96.06 82 PRO A O 1
ATOM 649 N N . GLY A 1 83 ? -10.026 2.570 -3.173 1.00 96.50 83 GLY A N 1
ATOM 650 C CA . GLY A 1 83 ? -10.099 2.271 -1.750 1.00 96.50 83 GLY A CA 1
ATOM 651 C C . GLY A 1 83 ? -11.504 1.798 -1.381 1.00 96.50 83 GLY A C 1
ATOM 652 O O . GLY A 1 83 ? -12.389 1.716 -2.233 1.00 96.50 83 GLY A O 1
ATOM 653 N N . ASP A 1 84 ? -11.698 1.452 -0.114 1.00 97.25 84 ASP A N 1
ATOM 654 C CA . ASP A 1 84 ? -12.982 0.984 0.406 1.00 97.25 84 ASP A CA 1
ATOM 655 C C . ASP A 1 84 ? -13.160 1.521 1.836 1.00 97.25 84 ASP A C 1
ATOM 657 O O . ASP A 1 84 ? -12.689 0.897 2.793 1.00 97.25 84 ASP A O 1
ATOM 661 N N . PRO A 1 85 ? -13.791 2.703 1.998 1.00 96.75 85 PRO A N 1
ATOM 662 C CA . PRO A 1 85 ? -14.006 3.304 3.312 1.00 96.75 85 PRO A CA 1
ATOM 663 C C . PRO A 1 85 ? -14.806 2.409 4.265 1.00 96.75 85 PRO A C 1
ATOM 665 O O . PRO A 1 85 ? -14.541 2.413 5.460 1.00 96.75 85 PRO A O 1
ATOM 668 N N . GLN A 1 86 ? -15.719 1.574 3.754 1.00 97.19 86 GLN A N 1
ATOM 669 C CA . GLN A 1 86 ? -16.495 0.659 4.598 1.00 97.19 86 GLN A CA 1
ATOM 670 C C . GLN A 1 86 ? -15.614 -0.455 5.172 1.00 97.19 86 GLN A C 1
ATOM 672 O O . GLN A 1 86 ? -15.766 -0.849 6.329 1.00 97.19 86 GLN A O 1
ATOM 677 N N . ILE A 1 87 ? -14.669 -0.971 4.380 1.00 97.38 87 ILE A N 1
ATOM 678 C CA . ILE A 1 87 ? -13.665 -1.913 4.887 1.00 97.38 87 ILE A CA 1
ATOM 679 C C . ILE A 1 87 ? -12.705 -1.217 5.852 1.00 97.38 87 ILE A C 1
ATOM 681 O O . ILE A 1 87 ? -12.334 -1.828 6.853 1.00 97.38 87 ILE A O 1
ATOM 685 N N . ALA A 1 88 ? -12.324 0.036 5.594 1.00 98.06 88 ALA A N 1
ATOM 686 C CA . ALA A 1 88 ? -11.492 0.809 6.512 1.00 98.06 88 ALA A CA 1
ATOM 687 C C . ALA A 1 88 ? -12.162 0.972 7.888 1.00 98.06 88 ALA A C 1
ATOM 689 O O . ALA A 1 88 ? -11.533 0.664 8.900 1.00 98.06 88 ALA A O 1
ATOM 690 N N . ASP A 1 89 ? -13.447 1.335 7.922 1.00 98.00 89 ASP A N 1
ATOM 691 C CA . ASP A 1 89 ? -14.236 1.410 9.158 1.00 98.00 89 ASP A CA 1
ATOM 692 C C . ASP A 1 89 ? -14.251 0.059 9.882 1.00 98.00 89 ASP A C 1
ATOM 694 O O . ASP A 1 89 ? -13.948 -0.023 11.073 1.00 98.00 89 ASP A O 1
ATOM 698 N N . ARG A 1 90 ? -14.477 -1.041 9.148 1.00 98.19 90 ARG A N 1
ATOM 699 C CA . ARG A 1 90 ? -14.451 -2.381 9.748 1.00 98.19 90 ARG A CA 1
ATOM 700 C C . ARG A 1 90 ? -13.083 -2.747 10.332 1.00 98.19 90 ARG A C 1
ATOM 702 O O . ARG A 1 90 ? -13.026 -3.464 11.328 1.00 98.19 90 ARG A O 1
ATOM 709 N N . ILE A 1 91 ? -11.982 -2.303 9.725 1.00 98.06 91 ILE A N 1
ATOM 710 C CA . ILE A 1 91 ? -10.630 -2.523 10.262 1.00 98.06 91 ILE A CA 1
ATOM 711 C C . ILE A 1 91 ? -10.446 -1.748 11.570 1.00 98.06 91 ILE A C 1
ATOM 713 O O . ILE A 1 91 ? -9.913 -2.310 12.524 1.00 98.06 91 ILE A O 1
ATOM 717 N N . VAL A 1 92 ? -10.903 -0.495 11.632 1.00 98.44 92 VAL A N 1
ATOM 718 C CA . VAL A 1 92 ? -10.859 0.321 12.856 1.00 98.44 92 VAL A CA 1
ATOM 719 C C . VAL A 1 92 ? -11.661 -0.338 13.978 1.00 98.44 92 VAL A C 1
ATOM 721 O O . VAL A 1 92 ? -11.140 -0.478 15.085 1.00 98.44 92 VAL A O 1
ATOM 724 N N . ASP A 1 93 ? -12.868 -0.829 13.685 1.00 98.44 93 ASP A N 1
ATOM 725 C CA . ASP A 1 93 ? -13.685 -1.565 14.656 1.00 98.44 93 ASP A CA 1
ATOM 726 C C . ASP A 1 93 ? -12.947 -2.797 15.198 1.00 98.44 93 ASP A C 1
ATOM 728 O O . ASP A 1 93 ? -12.898 -3.018 16.405 1.00 98.44 93 ASP A O 1
ATOM 732 N N . LEU A 1 94 ? -12.317 -3.584 14.319 1.00 98.38 94 LEU A N 1
ATOM 733 C CA . LEU A 1 94 ? -11.559 -4.777 14.709 1.00 98.38 94 LEU A CA 1
ATOM 734 C C . LEU A 1 94 ? -10.334 -4.447 15.573 1.00 98.38 94 LEU A C 1
ATOM 736 O O . LEU A 1 94 ? -10.013 -5.196 16.496 1.00 98.38 94 LEU A O 1
ATOM 740 N N . LEU A 1 95 ? -9.641 -3.342 15.287 1.00 98.38 95 LEU A N 1
ATOM 741 C CA . LEU A 1 95 ? -8.526 -2.871 16.112 1.00 98.38 95 LEU A CA 1
ATOM 742 C C . LEU A 1 95 ? -9.022 -2.456 17.503 1.00 98.38 95 LEU A C 1
ATOM 744 O O . LEU A 1 95 ? -8.429 -2.860 18.506 1.00 98.38 95 LEU A O 1
ATOM 748 N N . ALA A 1 96 ? -10.144 -1.736 17.572 1.00 98.25 96 ALA A N 1
ATOM 749 C CA . ALA A 1 96 ? -10.767 -1.340 18.830 1.00 98.25 96 ALA A CA 1
ATOM 750 C C . ALA A 1 96 ? -11.252 -2.550 19.652 1.00 98.25 96 ALA A C 1
ATOM 752 O O . ALA A 1 96 ? -10.974 -2.620 20.849 1.00 98.25 96 ALA A O 1
ATOM 753 N N . GLU A 1 97 ? -11.905 -3.532 19.017 1.00 98.56 97 GLU A N 1
ATOM 754 C CA . GLU A 1 97 ? -12.305 -4.809 19.634 1.00 98.56 97 GLU A CA 1
ATOM 755 C C . GLU A 1 97 ? -11.095 -5.560 20.226 1.00 98.56 97 GLU A C 1
ATOM 757 O O . GLU A 1 97 ? -11.204 -6.197 21.274 1.00 98.56 97 GLU A O 1
ATOM 762 N N . ALA A 1 98 ? -9.923 -5.447 19.592 1.00 98.31 98 ALA A N 1
ATOM 763 C CA . ALA A 1 98 ? -8.665 -6.022 20.067 1.00 98.31 98 ALA A CA 1
ATOM 764 C C . ALA A 1 98 ? -7.950 -5.178 21.145 1.00 98.31 98 ALA A C 1
ATOM 766 O O . ALA A 1 98 ? -6.874 -5.562 21.607 1.00 98.31 98 ALA A O 1
ATOM 767 N N . GLY A 1 99 ? -8.510 -4.032 21.547 1.00 98.25 99 GLY A N 1
ATOM 768 C CA . GLY A 1 99 ? -7.896 -3.116 22.511 1.00 98.25 99 GLY A CA 1
ATOM 769 C C . GLY A 1 99 ? -6.691 -2.346 21.959 1.00 98.25 99 GLY A C 1
ATOM 770 O O . GLY A 1 99 ? -5.880 -1.839 22.735 1.00 98.25 99 GLY A O 1
ATOM 771 N N . LEU A 1 100 ? -6.551 -2.265 20.633 1.00 98.00 100 LEU A N 1
ATOM 772 C CA . LEU A 1 100 ? -5.486 -1.525 19.966 1.00 98.00 100 LEU A CA 1
ATOM 773 C C . LEU A 1 100 ? -5.992 -0.125 19.595 1.00 98.00 100 LEU A C 1
ATOM 775 O O . LEU A 1 100 ? -6.970 -0.011 18.855 1.00 98.00 100 LEU A O 1
ATOM 779 N N . PRO A 1 101 ? -5.344 0.957 20.059 1.00 97.69 101 PRO A N 1
ATOM 780 C CA . PRO A 1 101 ? -5.685 2.289 19.586 1.00 97.69 101 PRO A CA 1
ATOM 781 C C . PRO A 1 101 ? -5.347 2.406 18.097 1.00 97.69 101 PRO A C 1
ATOM 783 O O . PRO A 1 101 ? -4.307 1.920 17.652 1.00 97.69 101 PRO A O 1
ATOM 786 N N . SER A 1 102 ? -6.194 3.091 17.338 1.00 98.31 102 SER A N 1
ATOM 787 C CA . SER A 1 102 ? -5.974 3.348 15.918 1.00 98.31 102 SER A CA 1
ATOM 788 C C . SER A 1 102 ? -6.449 4.741 15.526 1.00 98.31 102 SER A C 1
ATOM 790 O O . SER A 1 102 ? -7.237 5.371 16.231 1.00 98.31 102 SER A O 1
ATOM 792 N N . ALA A 1 103 ? -5.965 5.219 14.388 1.00 98.06 103 ALA A N 1
ATOM 793 C CA . ALA A 1 103 ? -6.428 6.440 13.747 1.00 98.06 103 ALA A CA 1
ATOM 794 C C . ALA A 1 103 ? -6.976 6.126 12.353 1.00 98.06 103 ALA A C 1
ATOM 796 O O . ALA A 1 103 ? -6.600 5.126 11.743 1.00 98.06 103 ALA A O 1
ATOM 797 N N . THR A 1 104 ? -7.813 7.014 11.832 1.00 98.19 104 THR A N 1
ATOM 798 C CA . THR A 1 104 ? -8.265 6.975 10.439 1.00 98.19 104 THR A CA 1
ATOM 799 C C . THR A 1 104 ? -7.623 8.132 9.688 1.00 98.19 104 THR A C 1
ATOM 801 O O . THR A 1 104 ? -7.655 9.268 10.161 1.00 98.19 104 THR A O 1
ATOM 804 N N . ASP A 1 105 ? -7.051 7.851 8.522 1.00 97.75 105 ASP A N 1
ATOM 805 C CA . ASP A 1 105 ? -6.539 8.857 7.595 1.00 97.75 105 ASP A CA 1
ATOM 806 C C . ASP A 1 105 ? -7.411 8.861 6.337 1.00 97.75 105 ASP A C 1
ATOM 808 O O . ASP A 1 105 ? -7.549 7.844 5.663 1.00 97.75 105 ASP A O 1
ATOM 812 N N . THR A 1 106 ? -8.027 9.999 6.032 1.00 97.19 106 THR A N 1
ATOM 813 C CA . THR A 1 106 ? -8.960 10.161 4.905 1.00 97.19 106 THR A CA 1
ATOM 814 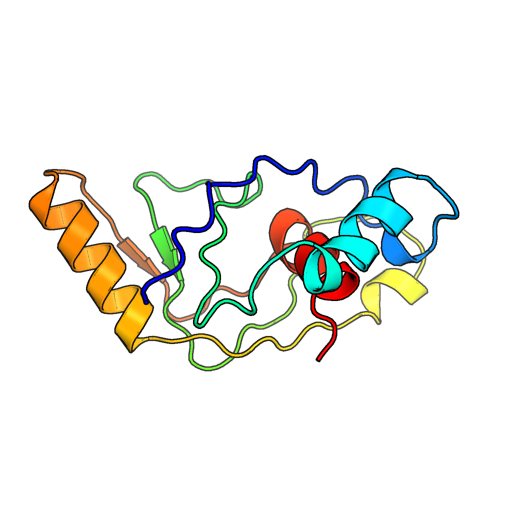C C . THR A 1 106 ? -8.326 10.855 3.698 1.00 97.19 106 THR A C 1
ATOM 816 O O . THR A 1 106 ? -9.030 11.264 2.774 1.00 97.19 106 THR A O 1
ATOM 819 N N . ALA A 1 107 ? -7.001 11.021 3.690 1.00 95.69 107 ALA A N 1
ATOM 820 C CA . ALA A 1 107 ? -6.274 11.725 2.636 1.00 95.69 107 ALA A CA 1
ATOM 821 C C . ALA A 1 107 ? -5.031 10.978 2.125 1.00 95.69 107 ALA A C 1
ATOM 823 O O . ALA A 1 107 ? -4.490 11.346 1.074 1.00 95.69 107 ALA A O 1
ATOM 824 N N . ARG A 1 108 ? -4.554 9.950 2.837 1.00 95.44 108 ARG A N 1
ATOM 825 C CA . ARG A 1 108 ? -3.334 9.222 2.475 1.00 95.44 108 ARG A CA 1
ATOM 826 C C . ARG A 1 108 ? -3.492 8.446 1.159 1.00 95.44 108 ARG A C 1
ATOM 828 O O . ARG A 1 108 ? -4.509 7.833 0.852 1.00 95.44 108 ARG A O 1
ATOM 835 N N . GLY A 1 109 ? -2.442 8.494 0.342 1.00 97.00 109 GLY A N 1
ATOM 836 C CA . GLY A 1 109 ? -2.295 7.661 -0.853 1.00 97.00 109 GLY A CA 1
ATOM 837 C C . GLY A 1 109 ? -1.613 6.324 -0.558 1.00 97.00 109 GLY A C 1
ATOM 838 O O . GLY A 1 109 ? -1.469 5.935 0.596 1.00 97.00 109 GLY A O 1
ATOM 839 N N . LEU A 1 110 ? -1.126 5.650 -1.595 1.00 98.00 110 LEU A N 1
ATOM 840 C CA . LEU A 1 110 ? -0.248 4.482 -1.490 1.00 98.00 110 LEU A CA 1
ATOM 841 C C . LEU A 1 110 ? 1.190 4.911 -1.775 1.00 98.00 110 LEU A C 1
ATOM 843 O O . LEU A 1 110 ? 1.428 5.561 -2.787 1.00 98.00 110 LEU A O 1
ATOM 847 N N . ASP A 1 111 ? 2.125 4.548 -0.902 1.00 98.06 111 ASP A N 1
ATOM 848 C CA . ASP A 1 111 ? 3.576 4.667 -1.134 1.00 98.06 111 ASP A CA 1
ATOM 849 C C . ASP A 1 111 ? 4.106 3.507 -1.979 1.00 98.06 111 ASP A C 1
ATOM 851 O O . ASP A 1 111 ? 3.368 2.554 -2.257 1.00 98.06 111 ASP A O 1
ATOM 855 N N . HIS A 1 112 ? 5.368 3.583 -2.409 1.00 97.56 112 HIS A N 1
ATOM 856 C CA . HIS A 1 112 ? 5.941 2.584 -3.311 1.00 97.56 112 HIS A CA 1
ATOM 857 C C . HIS A 1 112 ? 5.934 1.176 -2.731 1.00 97.56 112 HIS A C 1
ATOM 859 O O . HIS A 1 112 ? 5.753 0.221 -3.486 1.00 97.56 112 HIS A O 1
ATOM 865 N N . GLY A 1 113 ? 6.039 1.048 -1.403 1.00 96.38 113 GLY A N 1
ATOM 866 C CA . GLY A 1 113 ? 5.935 -0.233 -0.717 1.00 96.38 113 GLY A CA 1
ATOM 867 C C . GLY A 1 113 ? 4.639 -0.972 -1.057 1.00 96.38 113 GLY A C 1
ATOM 868 O O . GLY A 1 113 ? 4.630 -2.184 -1.296 1.00 96.38 113 GLY A O 1
ATOM 869 N N . ALA A 1 114 ? 3.544 -0.218 -1.146 1.00 97.62 114 ALA A N 1
ATOM 870 C CA . ALA A 1 114 ? 2.237 -0.733 -1.515 1.00 97.62 114 ALA A CA 1
ATOM 871 C C . ALA A 1 114 ? 2.007 -0.733 -3.033 1.00 97.62 114 ALA A C 1
ATOM 873 O O . ALA A 1 114 ? 1.676 -1.775 -3.605 1.00 97.62 114 ALA A O 1
ATOM 874 N N . TRP A 1 115 ? 2.147 0.415 -3.705 1.00 97.50 115 TRP A N 1
ATOM 875 C CA . TRP A 1 115 ? 1.674 0.537 -5.084 1.00 97.50 115 TRP A CA 1
ATOM 876 C C . TRP A 1 115 ? 2.533 -0.226 -6.091 1.00 97.50 115 TRP A C 1
ATOM 878 O O . TRP A 1 115 ? 1.963 -0.732 -7.049 1.00 97.50 115 TRP A O 1
ATOM 888 N N . VAL A 1 116 ? 3.849 -0.380 -5.891 1.00 97.31 116 VAL A N 1
ATOM 889 C CA . VAL A 1 116 ? 4.705 -1.152 -6.821 1.00 97.31 116 VAL A CA 1
ATOM 890 C C . VAL A 1 116 ? 4.304 -2.623 -6.804 1.00 97.31 116 VAL A C 1
ATOM 892 O O . VAL A 1 116 ? 4.048 -3.225 -7.849 1.00 97.31 116 VAL A O 1
ATOM 895 N N . THR A 1 117 ? 4.187 -3.185 -5.599 1.00 96.62 117 THR A N 1
ATOM 896 C CA . THR A 1 117 ? 3.769 -4.572 -5.373 1.00 96.62 117 THR A CA 1
ATOM 897 C C . THR A 1 117 ? 2.394 -4.832 -5.986 1.00 96.62 117 THR A C 1
ATOM 899 O O . THR A 1 117 ? 2.205 -5.797 -6.729 1.00 96.62 117 THR A O 1
ATOM 902 N N . LEU A 1 118 ? 1.434 -3.945 -5.704 1.00 96.94 118 LEU A N 1
ATOM 903 C CA . LEU A 1 118 ? 0.070 -4.071 -6.204 1.00 96.94 118 LEU A CA 1
ATOM 904 C C . LEU A 1 118 ? -0.033 -3.823 -7.708 1.00 96.94 118 LEU A C 1
ATOM 906 O O . LEU A 1 118 ? -0.796 -4.522 -8.351 1.00 96.94 118 LEU A O 1
ATOM 910 N N . MET A 1 119 ? 0.731 -2.897 -8.287 1.00 97.12 119 MET A N 1
ATOM 911 C CA . MET A 1 119 ? 0.740 -2.655 -9.733 1.00 97.12 119 MET A CA 1
ATOM 912 C C . MET A 1 119 ? 1.227 -3.886 -10.501 1.00 97.12 119 MET A C 1
ATOM 914 O O . MET A 1 119 ? 0.674 -4.217 -11.545 1.00 97.12 119 MET A O 1
ATOM 918 N N . LEU A 1 120 ? 2.255 -4.575 -9.996 1.00 97.12 120 LEU A N 1
ATOM 919 C CA . LEU A 1 120 ? 2.778 -5.782 -10.637 1.00 97.12 120 LEU A CA 1
ATOM 920 C C . LEU A 1 120 ? 1.811 -6.960 -10.532 1.00 97.12 120 LEU A C 1
ATOM 922 O O . LEU A 1 120 ? 1.638 -7.691 -11.506 1.00 97.12 120 LEU A O 1
ATOM 926 N N . ALA A 1 121 ? 1.190 -7.142 -9.368 1.00 96.38 121 ALA A N 1
ATOM 927 C CA . ALA A 1 121 ? 0.254 -8.234 -9.148 1.00 96.38 121 ALA A CA 1
ATOM 928 C C . ALA A 1 121 ? -1.131 -7.937 -9.754 1.00 96.38 121 ALA A C 1
ATOM 930 O O . ALA A 1 121 ? -1.660 -8.739 -10.505 1.00 96.38 121 ALA A O 1
ATOM 931 N N . TRP A 1 122 ? -1.726 -6.778 -9.500 1.00 95.31 122 TRP A N 1
ATOM 932 C CA . TRP A 1 122 ? -3.085 -6.412 -9.917 1.00 95.31 122 TRP A CA 1
ATOM 933 C C . TRP A 1 122 ? -3.114 -5.044 -10.628 1.00 95.31 122 TRP A C 1
ATOM 935 O O . TRP A 1 122 ? -3.606 -4.077 -10.058 1.00 95.31 122 TRP A O 1
ATOM 945 N N . PRO A 1 123 ? -2.636 -4.935 -11.882 1.00 90.06 123 PRO A N 1
ATOM 946 C CA . PRO A 1 123 ? -2.478 -3.650 -12.579 1.00 90.06 123 PRO A CA 1
ATOM 947 C C . PRO A 1 123 ? -3.780 -2.889 -12.897 1.00 90.06 123 PRO A C 1
ATOM 949 O O . PRO A 1 123 ? -3.717 -1.690 -13.171 1.00 90.06 123 PRO A O 1
ATOM 952 N N . GLY A 1 124 ? -4.940 -3.552 -12.858 1.00 72.31 124 GLY A N 1
ATOM 953 C CA . GLY A 1 124 ? -6.238 -2.993 -13.2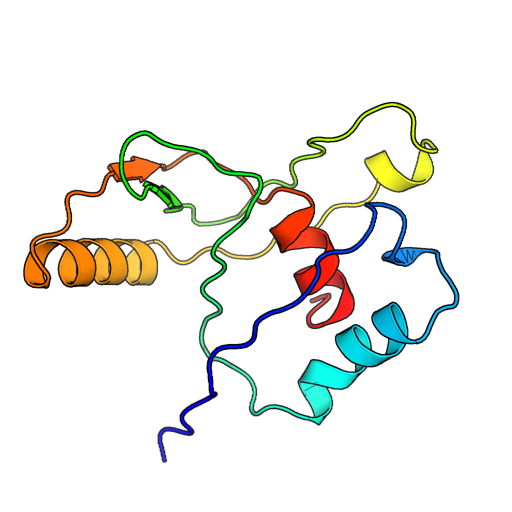65 1.00 72.31 124 GLY A CA 1
ATOM 954 C C . GLY A 1 124 ? -6.979 -3.903 -14.226 1.00 72.31 124 GLY A C 1
ATOM 955 O O . GLY A 1 124 ? -6.333 -4.393 -15.176 1.00 72.31 124 GLY A O 1
#

pLDDT: mean 94.95, std 7.13, range [47.69, 98.56]

Secondary structure (DSSP, 8-state):
----PPP-------TTGGG--SHHHHHHHHHHHHSPPPS------TT---SSPEEE--SBPPB-----SS-HHHHT-----B--HHHHHHHHHHHHHTT---EEESS--B-HHHHHHHHHH---